Protein AF-A0A7R9Z4P5-F1 (afdb_monomer_lite)

Radius of gyration: 22.94 Å; chains: 1; bounding box: 73×48×52 Å

Foldseek 3Di:
DVVVVVVVVVVCVVVCVVVVVVCCQVPFVDKDFLVCLCVQQVLVDDPQDQDDQPDPPPPQSVLVSSLVSSVVSLCVNCVVVWDQDPPPPRDIDDQWDGDSTMIGGHPPSVVVSVVVSVVSVVVVVVVVVVVVVVVVVVVVVVVD

Sequence (144 aa):
RAMRQLSTVEQLRCAGVVAAVTISRSSFPNRLELDATLERFLCLGSGFVRSAPEDEDDIDGQQKALQADVDRLLTDVLKELEVQNEDGSGSVTKAFVCGRTRCYFRAGSLEHLEAERLRAFGRHAVVIQKFYRGYLGRSTYAAM

InterPro domains:
  IPR001609 Myosin head, motor domain-like [PS51456] (1-118)
  IPR027417 P-loop containing nucleoside triphosphate hydrolase [SSF52540] (9-143)

Organism: NCBI:txid2749911

pLDDT: mean 86.33, std 10.95, range [51.88, 98.31]

Structure (mmCIF, N/CA/C/O backbone):
data_AF-A0A7R9Z4P5-F1
#
_entry.id   AF-A0A7R9Z4P5-F1
#
loop_
_atom_site.group_PDB
_atom_site.id
_atom_site.type_symbol
_atom_site.label_atom_id
_atom_site.label_alt_id
_atom_site.label_comp_id
_atom_site.label_asym_id
_atom_site.label_entity_id
_atom_site.label_seq_id
_atom_site.pdbx_PDB_ins_code
_atom_site.Cartn_x
_atom_site.Cartn_y
_atom_site.Cartn_z
_atom_site.occupancy
_atom_site.B_iso_or_equiv
_atom_site.auth_seq_id
_atom_site.auth_comp_id
_atom_site.auth_asym_id
_atom_site.auth_atom_id
_atom_site.pdbx_PDB_model_num
ATOM 1 N N . ARG A 1 1 ? 12.306 -36.423 25.977 1.00 51.88 1 ARG A N 1
ATOM 2 C CA . ARG A 1 1 ? 11.569 -35.533 25.034 1.00 51.88 1 ARG A CA 1
ATOM 3 C C . ARG A 1 1 ? 12.486 -34.517 24.326 1.00 51.88 1 ARG A C 1
ATOM 5 O O . ARG A 1 1 ? 12.234 -34.250 23.162 1.00 51.88 1 ARG A O 1
ATOM 12 N N . ALA A 1 2 ? 13.569 -34.032 24.955 1.00 55.22 2 ALA A N 1
ATOM 13 C CA . ALA A 1 2 ? 14.539 -33.096 24.354 1.00 55.22 2 ALA A CA 1
ATOM 14 C C . ALA A 1 2 ? 15.408 -33.678 23.210 1.00 55.22 2 ALA A C 1
ATOM 16 O O . ALA A 1 2 ? 15.693 -32.983 22.243 1.00 55.22 2 ALA A O 1
ATOM 17 N N . MET A 1 3 ? 15.757 -34.970 23.262 1.00 55.06 3 MET A N 1
ATOM 18 C CA . MET A 1 3 ? 16.649 -35.617 22.279 1.00 55.06 3 MET A CA 1
ATOM 19 C C . MET A 1 3 ? 16.110 -35.611 20.830 1.00 55.06 3 MET A C 1
ATOM 21 O O . MET A 1 3 ? 16.891 -35.587 19.891 1.00 55.06 3 MET A O 1
ATOM 25 N N . ARG A 1 4 ? 14.780 -35.559 20.635 1.00 61.44 4 ARG A N 1
ATOM 26 C CA . ARG A 1 4 ? 14.162 -35.454 19.296 1.00 61.44 4 ARG A CA 1
ATOM 27 C C . ARG A 1 4 ? 14.226 -34.045 18.701 1.00 61.44 4 ARG A C 1
ATOM 29 O O . ARG A 1 4 ? 14.163 -33.904 17.490 1.00 61.44 4 ARG A O 1
ATOM 36 N N . GLN A 1 5 ? 14.322 -33.003 19.529 1.00 63.22 5 GLN A N 1
ATOM 37 C CA . GLN A 1 5 ? 14.360 -31.625 19.029 1.00 63.22 5 GLN A CA 1
ATOM 38 C C . GLN A 1 5 ? 15.743 -31.266 18.477 1.00 63.22 5 GLN A C 1
ATOM 40 O O . GLN A 1 5 ? 15.824 -30.571 17.469 1.00 63.22 5 GLN A O 1
ATOM 45 N N . LEU A 1 6 ? 16.814 -31.803 19.075 1.00 70.06 6 LEU A N 1
ATOM 46 C CA . LEU A 1 6 ? 18.182 -31.604 18.590 1.00 70.06 6 LEU A CA 1
ATOM 47 C C . LEU A 1 6 ? 18.376 -32.201 17.185 1.00 70.06 6 LEU A C 1
ATOM 49 O O . LEU A 1 6 ? 18.837 -31.500 16.287 1.00 70.06 6 LEU A O 1
ATOM 53 N N . SER A 1 7 ? 17.900 -33.435 16.963 1.00 82.06 7 SER A N 1
ATOM 54 C CA . SER A 1 7 ? 17.983 -34.094 15.652 1.00 82.06 7 SER A CA 1
ATOM 55 C C . SER A 1 7 ? 17.206 -33.350 14.564 1.00 82.06 7 SER A C 1
ATOM 57 O O . SER A 1 7 ? 17.638 -33.297 13.418 1.00 82.06 7 SER A O 1
ATOM 59 N N . THR A 1 8 ? 16.065 -32.743 14.904 1.00 83.25 8 THR A N 1
ATOM 60 C CA . THR A 1 8 ? 15.272 -31.970 13.937 1.00 83.25 8 THR A CA 1
ATOM 61 C C . THR A 1 8 ? 15.934 -30.636 13.589 1.00 83.25 8 THR A C 1
ATOM 63 O O . THR A 1 8 ? 15.889 -30.216 12.437 1.00 83.25 8 THR A O 1
ATOM 66 N N . VAL A 1 9 ? 16.594 -29.967 14.539 1.00 83.88 9 VAL A N 1
ATOM 67 C CA . VAL A 1 9 ? 17.324 -28.717 14.257 1.00 83.88 9 VAL A CA 1
ATOM 68 C C . VAL A 1 9 ? 18.534 -28.972 13.357 1.00 83.88 9 VAL A C 1
ATOM 70 O O . VAL A 1 9 ? 18.776 -28.201 12.429 1.00 83.88 9 VAL A O 1
ATOM 73 N N . GLU A 1 10 ? 19.270 -30.060 13.588 1.00 86.88 10 GLU A N 1
ATOM 74 C CA . GLU A 1 10 ? 20.378 -30.473 12.721 1.00 86.88 10 GLU A CA 1
ATOM 75 C C . GLU A 1 10 ? 19.886 -30.807 11.312 1.00 86.88 10 GLU A C 1
ATOM 77 O O . GLU A 1 10 ? 20.447 -30.304 10.342 1.00 86.88 10 GLU A O 1
ATOM 82 N N . GLN A 1 11 ? 18.771 -31.535 11.191 1.00 89.38 11 GLN A N 1
ATOM 83 C CA . GLN A 1 11 ? 18.121 -31.784 9.901 1.00 89.38 11 GLN A CA 1
ATOM 84 C C . GLN A 1 11 ? 17.764 -30.481 9.172 1.00 89.38 11 GLN A C 1
ATOM 86 O O . GLN A 1 11 ? 18.042 -30.359 7.983 1.00 89.38 11 GLN A O 1
ATOM 91 N N . LEU A 1 12 ? 17.216 -29.478 9.867 1.00 90.06 12 LEU A N 1
ATOM 92 C CA . LEU A 1 12 ? 16.890 -28.173 9.273 1.00 90.06 12 LEU A CA 1
ATOM 93 C C . LEU A 1 12 ? 18.135 -27.373 8.857 1.00 90.06 12 LEU A C 1
ATOM 95 O O . LEU A 1 12 ? 18.083 -26.626 7.878 1.00 90.06 12 LEU A O 1
ATOM 99 N N . ARG A 1 13 ? 19.259 -27.515 9.570 1.00 87.81 13 ARG A N 1
ATOM 100 C CA . ARG A 1 13 ? 20.540 -26.914 9.166 1.00 87.81 13 ARG A CA 1
ATOM 101 C C . ARG A 1 13 ? 21.120 -27.616 7.942 1.00 87.81 13 ARG A C 1
ATOM 103 O O . ARG A 1 13 ? 21.453 -26.938 6.976 1.00 87.81 13 ARG A O 1
ATOM 110 N N . CYS A 1 14 ? 21.194 -2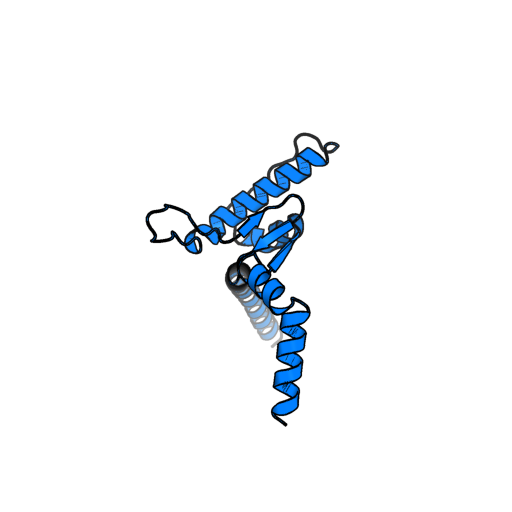8.946 7.961 1.00 90.31 14 CYS A N 1
ATOM 111 C CA . CYS A 1 14 ? 21.722 -29.753 6.859 1.00 90.31 14 CYS A CA 1
ATOM 112 C C . CYS A 1 14 ? 20.875 -29.625 5.585 1.00 90.31 14 CYS A C 1
ATOM 114 O O . CYS A 1 14 ? 21.425 -29.583 4.492 1.00 90.31 14 CYS A O 1
ATOM 116 N N . ALA A 1 15 ? 19.554 -29.492 5.718 1.00 89.81 15 ALA A N 1
ATOM 117 C CA . ALA A 1 15 ? 18.647 -29.224 4.603 1.00 89.81 15 ALA A CA 1
ATOM 118 C C . ALA A 1 15 ? 18.691 -27.762 4.109 1.00 89.81 15 ALA A C 1
ATOM 120 O O . ALA A 1 15 ? 17.927 -27.390 3.223 1.00 89.81 15 ALA A O 1
ATOM 121 N N . GLY A 1 16 ? 19.534 -26.904 4.698 1.00 90.00 16 GLY A N 1
ATOM 122 C CA . GLY A 1 16 ? 19.688 -25.504 4.297 1.00 90.00 16 GLY A CA 1
ATOM 123 C C . GLY A 1 16 ? 18.527 -24.587 4.695 1.00 90.00 16 GLY A C 1
ATOM 124 O O . GLY A 1 16 ? 18.555 -23.401 4.373 1.00 90.00 16 GLY A O 1
ATOM 125 N N . VAL A 1 17 ? 17.530 -25.082 5.436 1.00 91.62 17 VAL A N 1
ATOM 126 C CA . VAL A 1 17 ? 16.332 -24.313 5.819 1.00 91.62 17 VAL A CA 1
ATOM 127 C C . VAL A 1 17 ? 16.705 -23.106 6.674 1.00 91.62 17 VAL A C 1
ATOM 129 O O . VAL A 1 17 ? 16.175 -22.021 6.467 1.00 91.62 17 VAL A O 1
ATOM 132 N N . VAL A 1 18 ? 17.660 -23.247 7.598 1.00 84.75 18 VAL A N 1
ATOM 133 C CA . VAL A 1 18 ? 18.105 -22.125 8.446 1.00 84.75 18 VAL A CA 1
ATOM 134 C C . VAL A 1 18 ? 18.754 -21.013 7.613 1.00 84.75 18 VAL A C 1
ATOM 136 O O . VAL A 1 18 ? 18.470 -19.836 7.837 1.00 84.75 18 VAL A O 1
ATOM 139 N N . ALA A 1 19 ? 19.567 -21.369 6.614 1.00 82.81 19 ALA A N 1
ATOM 140 C CA . ALA A 1 19 ? 20.177 -20.404 5.699 1.00 82.81 19 ALA A CA 1
ATOM 141 C C . ALA A 1 19 ? 19.118 -19.740 4.802 1.00 82.81 19 ALA A C 1
ATOM 143 O O . ALA A 1 19 ? 19.092 -18.517 4.686 1.00 82.81 19 ALA A O 1
ATOM 144 N N . ALA A 1 20 ? 18.182 -20.524 4.257 1.00 80.62 20 ALA A N 1
ATOM 145 C CA . ALA A 1 20 ? 17.075 -20.024 3.444 1.00 80.62 20 ALA A CA 1
ATOM 146 C C . ALA A 1 20 ? 16.149 -19.074 4.224 1.00 80.62 20 ALA A C 1
ATOM 148 O O . ALA A 1 20 ? 15.755 -18.031 3.704 1.00 80.62 20 ALA A O 1
ATOM 149 N N . VAL A 1 21 ? 15.839 -19.385 5.488 1.00 75.88 21 VAL A N 1
ATOM 150 C CA . VAL A 1 21 ? 15.059 -18.511 6.380 1.00 75.88 21 VAL A CA 1
ATOM 151 C C . VAL A 1 21 ? 15.833 -17.237 6.706 1.00 75.88 21 VAL A C 1
ATOM 153 O O . VAL A 1 21 ? 15.245 -16.160 6.716 1.00 75.88 21 VAL A O 1
ATOM 156 N N . THR A 1 22 ? 17.143 -17.336 6.941 1.00 76.62 22 THR A N 1
ATOM 157 C CA . THR A 1 22 ? 17.995 -16.169 7.216 1.00 76.62 22 THR A CA 1
ATOM 158 C C . THR A 1 22 ? 17.997 -15.209 6.030 1.00 76.62 22 THR A C 1
ATOM 160 O O . THR A 1 22 ? 17.693 -14.033 6.215 1.00 76.62 22 THR A O 1
ATOM 163 N N . ILE A 1 23 ? 18.213 -15.725 4.815 1.00 73.75 23 ILE A N 1
ATOM 164 C CA . ILE A 1 23 ? 18.160 -14.938 3.576 1.00 73.75 23 ILE A CA 1
ATOM 165 C C . ILE A 1 23 ? 16.760 -14.349 3.383 1.00 73.75 23 ILE A C 1
ATOM 167 O O . ILE A 1 23 ? 16.620 -13.150 3.187 1.00 73.75 23 ILE A O 1
ATOM 171 N N . SER A 1 24 ? 15.702 -15.151 3.529 1.00 69.00 24 SER A N 1
ATOM 172 C CA . SER A 1 24 ? 14.320 -14.672 3.356 1.00 69.00 24 SER A CA 1
ATOM 173 C C . SER A 1 24 ? 13.958 -13.552 4.340 1.00 69.00 24 SER A C 1
ATOM 175 O O . SER A 1 24 ? 13.253 -12.615 3.975 1.00 69.00 24 SER A O 1
ATOM 177 N N . ARG A 1 25 ? 14.469 -13.609 5.580 1.00 62.69 25 ARG A N 1
ATOM 178 C CA . ARG A 1 25 ? 14.279 -12.556 6.591 1.00 62.69 25 ARG A CA 1
ATOM 179 C C . ARG A 1 25 ? 15.065 -11.282 6.279 1.00 62.69 25 ARG A C 1
ATOM 181 O O . ARG A 1 25 ? 14.575 -10.202 6.596 1.00 62.69 25 ARG A O 1
ATOM 188 N N . SER A 1 26 ? 16.245 -11.388 5.668 1.00 64.12 26 SER A N 1
ATOM 189 C CA . SER A 1 26 ? 17.020 -10.233 5.189 1.00 64.12 26 SER A CA 1
ATOM 190 C C . SER A 1 26 ? 16.562 -9.704 3.822 1.00 64.12 26 SER A C 1
ATOM 192 O O . SER A 1 26 ? 16.957 -8.605 3.447 1.00 64.12 26 SER A O 1
ATOM 194 N N . SER A 1 27 ? 15.735 -10.453 3.081 1.00 65.44 27 SER A N 1
ATOM 195 C CA . SER A 1 27 ? 15.490 -10.237 1.645 1.00 65.44 27 SER A CA 1
ATOM 196 C C . SER A 1 27 ? 14.012 -10.145 1.256 1.00 65.44 27 SER A C 1
ATOM 198 O O . SER A 1 27 ? 13.635 -10.640 0.202 1.00 65.44 27 SER A O 1
ATOM 200 N N . PHE A 1 28 ? 13.196 -9.439 2.040 1.00 77.69 28 PHE A N 1
ATOM 201 C CA . PHE A 1 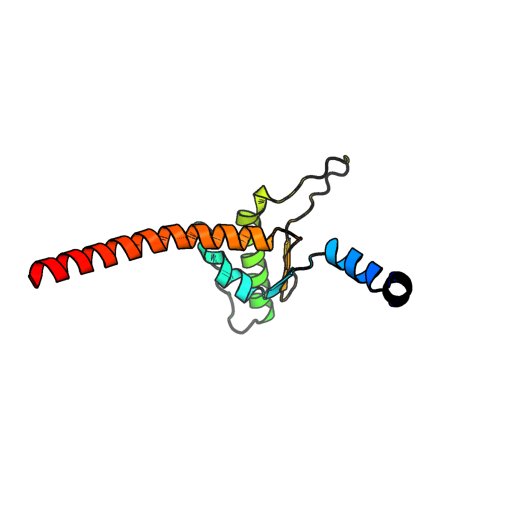28 ? 11.802 -9.118 1.689 1.00 77.69 28 PHE A CA 1
ATOM 202 C C . PHE A 1 28 ? 10.859 -10.348 1.677 1.00 77.69 28 PHE A C 1
ATOM 204 O O . PHE A 1 28 ? 10.492 -10.857 0.616 1.00 77.69 28 PHE A O 1
ATOM 211 N N . PRO A 1 29 ? 10.440 -10.853 2.856 1.00 81.44 29 PRO A N 1
ATOM 212 C CA . PRO A 1 29 ? 9.680 -12.105 2.969 1.00 81.44 29 PRO A CA 1
ATOM 213 C C . PRO A 1 29 ? 8.256 -12.028 2.393 1.00 81.44 29 PRO A C 1
ATOM 215 O O . PRO A 1 29 ? 7.698 -13.052 1.998 1.00 81.44 29 PRO A O 1
ATOM 218 N N . ASN A 1 30 ? 7.670 -10.829 2.340 1.00 87.94 30 ASN A N 1
ATOM 219 C CA . ASN A 1 30 ? 6.313 -10.594 1.854 1.00 87.94 30 ASN A CA 1
ATOM 220 C C . ASN A 1 30 ? 6.352 -10.077 0.410 1.00 87.94 30 ASN A C 1
ATOM 222 O O . ASN A 1 30 ? 7.154 -9.202 0.089 1.00 8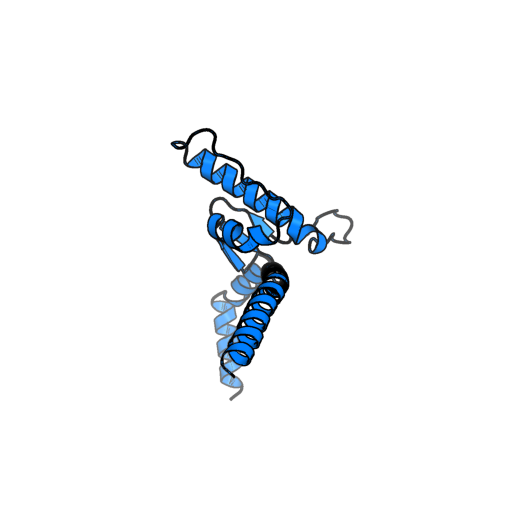7.94 30 ASN A O 1
ATOM 226 N N . ARG A 1 31 ? 5.465 -10.575 -0.461 1.00 91.06 31 ARG A N 1
ATOM 227 C CA . ARG A 1 31 ? 5.367 -10.136 -1.863 1.00 91.06 31 ARG A CA 1
ATOM 228 C C . ARG A 1 31 ? 3.923 -10.067 -2.347 1.00 91.06 31 ARG A C 1
ATOM 230 O O . ARG A 1 31 ? 3.122 -10.926 -1.984 1.00 91.06 31 ARG A O 1
ATOM 237 N N . LEU A 1 32 ? 3.620 -9.088 -3.194 1.00 94.12 32 LEU A N 1
ATOM 238 C CA . LEU A 1 32 ? 2.316 -8.896 -3.836 1.00 94.12 32 LEU A CA 1
ATOM 239 C C . LEU A 1 32 ? 2.503 -8.584 -5.325 1.00 94.12 32 LEU A C 1
ATOM 241 O O . LEU A 1 32 ? 3.537 -8.049 -5.717 1.00 94.12 32 LEU A O 1
ATOM 245 N N . GLU A 1 33 ? 1.517 -8.917 -6.158 1.00 96.38 33 GLU A N 1
ATOM 246 C CA . GLU A 1 33 ? 1.488 -8.464 -7.558 1.00 96.38 33 GLU A CA 1
ATOM 247 C C . GLU A 1 33 ? 1.357 -6.933 -7.608 1.00 96.38 33 GLU A C 1
ATOM 249 O O . GLU A 1 33 ? 0.749 -6.332 -6.716 1.00 96.38 33 GLU A O 1
ATOM 254 N N . LEU A 1 34 ? 1.931 -6.290 -8.628 1.00 95.06 34 LEU A N 1
ATOM 255 C CA . LEU A 1 34 ? 1.929 -4.825 -8.737 1.00 95.06 34 LEU A CA 1
ATOM 256 C C . LEU A 1 34 ? 0.508 -4.251 -8.795 1.00 95.06 34 LEU A C 1
ATOM 258 O O . LEU A 1 34 ? 0.200 -3.321 -8.056 1.00 95.06 34 LEU A O 1
ATOM 262 N N . ASP A 1 35 ? -0.371 -4.846 -9.599 1.00 93.81 35 ASP A N 1
ATOM 263 C CA . ASP A 1 35 ? -1.750 -4.369 -9.757 1.00 93.81 35 ASP A CA 1
ATOM 264 C C . ASP A 1 35 ? -2.537 -4.492 -8.444 1.00 93.81 35 ASP A C 1
ATOM 266 O O . ASP A 1 35 ? -3.089 -3.514 -7.944 1.00 93.81 35 ASP A O 1
ATOM 270 N N . ALA A 1 36 ? -2.433 -5.649 -7.781 1.00 95.50 36 ALA A N 1
ATOM 271 C CA . ALA A 1 36 ? -3.024 -5.864 -6.462 1.00 95.50 36 ALA A CA 1
ATOM 272 C C . ALA A 1 36 ? -2.461 -4.908 -5.396 1.00 95.50 36 ALA A C 1
ATOM 274 O O . ALA A 1 36 ? -3.175 -4.511 -4.478 1.00 95.50 36 ALA A O 1
ATOM 275 N N . THR A 1 37 ? -1.179 -4.546 -5.488 1.00 95.44 37 THR A N 1
ATOM 276 C CA . THR A 1 37 ? -0.550 -3.581 -4.575 1.00 95.44 37 THR A CA 1
ATOM 277 C C . THR A 1 37 ? -1.134 -2.191 -4.784 1.00 95.44 37 THR A C 1
ATOM 279 O O . THR A 1 37 ? -1.501 -1.528 -3.813 1.00 95.44 37 THR A O 1
ATOM 282 N N . LEU A 1 38 ? -1.258 -1.773 -6.045 1.00 93.81 38 LEU A N 1
ATOM 283 C CA . LEU A 1 38 ? -1.826 -0.485 -6.403 1.00 93.81 38 LEU A CA 1
ATOM 284 C C . LEU A 1 38 ? -3.276 -0.394 -5.916 1.00 93.81 38 LEU A C 1
ATOM 286 O O . LEU A 1 38 ? -3.580 0.433 -5.062 1.00 93.81 38 LEU A O 1
ATOM 290 N N . GLU A 1 39 ? -4.148 -1.301 -6.360 1.00 93.00 39 GLU A N 1
ATOM 291 C CA . GLU A 1 39 ? -5.567 -1.329 -5.978 1.00 93.00 39 GLU A CA 1
ATOM 292 C C . GLU A 1 39 ? -5.781 -1.294 -4.465 1.00 93.00 39 GLU A C 1
ATOM 294 O O . GLU A 1 39 ? -6.652 -0.588 -3.948 1.00 93.00 39 GLU A O 1
ATOM 299 N N . ARG A 1 40 ? -4.959 -2.044 -3.731 1.00 94.38 40 ARG A N 1
ATOM 300 C CA . ARG A 1 40 ? -5.110 -2.202 -2.289 1.00 94.38 40 ARG A CA 1
ATOM 301 C C . ARG A 1 40 ? -4.723 -0.953 -1.507 1.00 94.38 40 ARG A C 1
ATOM 303 O O . ARG A 1 40 ? -5.390 -0.658 -0.513 1.00 94.38 40 ARG A O 1
ATOM 310 N N . PHE A 1 41 ? -3.679 -0.241 -1.931 1.00 94.94 41 PHE A N 1
ATOM 311 C CA . PHE A 1 41 ? -3.101 0.882 -1.183 1.00 94.94 41 PHE A CA 1
ATOM 312 C C . PHE A 1 41 ? -3.344 2.256 -1.817 1.00 94.94 41 PHE A C 1
ATOM 314 O O . PHE A 1 41 ? -2.975 3.262 -1.218 1.00 94.94 41 PHE A O 1
ATOM 321 N N . LEU A 1 42 ? -4.042 2.335 -2.954 1.00 92.19 42 LEU A N 1
ATOM 322 C CA . LEU A 1 42 ? -4.464 3.595 -3.584 1.00 92.19 42 LEU A CA 1
ATOM 323 C C . LEU A 1 42 ? -5.180 4.544 -2.613 1.00 92.19 42 LEU A C 1
ATOM 325 O O . LEU A 1 42 ? -4.983 5.751 -2.677 1.00 92.19 42 LEU A O 1
ATOM 329 N N . CYS A 1 43 ? -5.965 4.012 -1.670 1.00 91.19 43 CYS A N 1
ATOM 330 C CA . CYS A 1 43 ? -6.670 4.818 -0.668 1.00 91.19 43 CYS A CA 1
ATOM 331 C C . CYS A 1 43 ? -5.746 5.563 0.313 1.00 91.19 43 CYS A C 1
ATOM 333 O O . CYS A 1 43 ? -6.225 6.409 1.067 1.00 91.19 43 CYS A O 1
ATOM 335 N N . LEU A 1 44 ? -4.458 5.212 0.352 1.00 92.19 44 LEU A N 1
ATOM 336 C CA . LEU A 1 44 ? -3.437 5.884 1.156 1.00 92.19 44 LEU A CA 1
ATOM 337 C C . LEU A 1 44 ? -2.740 7.009 0.384 1.00 92.19 44 LEU A C 1
ATOM 339 O O . LEU A 1 44 ? -2.239 7.941 1.005 1.00 92.19 44 LEU A O 1
ATOM 343 N N . GLY A 1 45 ? -2.734 6.947 -0.951 1.00 86.50 45 GLY A N 1
ATOM 344 C CA . GLY A 1 45 ? -2.127 7.965 -1.800 1.00 86.50 45 GLY A CA 1
ATOM 345 C C . GLY A 1 45 ? -2.990 9.223 -1.856 1.00 86.50 45 GLY A C 1
ATOM 346 O O . GLY A 1 45 ? -4.071 9.224 -2.448 1.00 86.50 45 GLY A O 1
ATOM 347 N N . SER A 1 46 ? -2.517 10.318 -1.263 1.00 79.81 46 SER A N 1
ATOM 348 C CA . SER A 1 46 ? -3.218 11.603 -1.329 1.00 79.81 46 SER A CA 1
ATOM 349 C C . SER A 1 46 ? -3.172 12.163 -2.751 1.00 79.81 46 SER A C 1
ATOM 351 O O . SER A 1 46 ? -2.136 12.648 -3.196 1.00 79.81 46 SER A O 1
ATOM 353 N N . GLY A 1 47 ? -4.301 12.128 -3.464 1.00 79.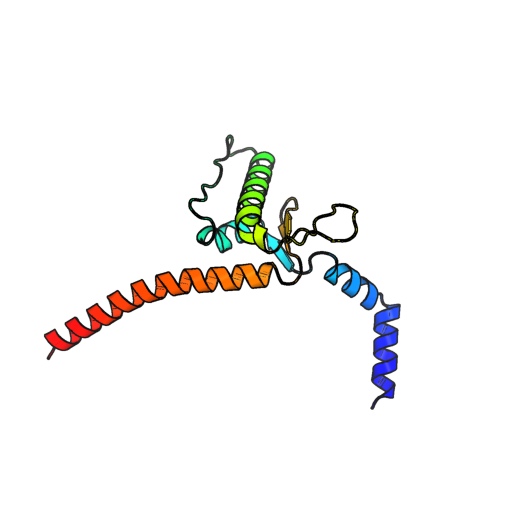44 47 GLY A N 1
ATOM 354 C CA . GLY A 1 47 ? -4.389 12.669 -4.825 1.00 79.44 47 GLY A CA 1
ATOM 355 C C . GLY A 1 47 ? -3.577 11.875 -5.851 1.00 79.44 47 GLY A C 1
ATOM 356 O O . GLY A 1 47 ? -3.141 12.436 -6.854 1.00 79.44 47 GLY A O 1
ATOM 357 N N . PHE A 1 48 ? -3.351 10.583 -5.600 1.00 84.06 48 PHE A N 1
ATOM 358 C CA . PHE A 1 48 ? -2.632 9.730 -6.536 1.00 84.06 48 PHE A CA 1
ATOM 359 C C . PHE A 1 48 ? -3.431 9.559 -7.836 1.00 84.06 48 PHE A C 1
ATOM 361 O O . PHE A 1 48 ? -4.573 9.100 -7.822 1.00 84.06 48 PHE A O 1
ATOM 368 N N . VAL A 1 49 ? -2.808 9.900 -8.965 1.00 83.50 49 VAL A N 1
ATOM 369 C CA . VAL A 1 49 ? -3.370 9.718 -10.309 1.00 83.50 49 VAL A CA 1
ATOM 370 C C . VAL A 1 49 ? -2.523 8.695 -11.045 1.00 83.50 49 VAL A C 1
ATOM 372 O O . VAL A 1 49 ? -1.331 8.926 -11.249 1.00 83.50 49 VAL A O 1
ATOM 375 N N . ARG A 1 50 ? -3.140 7.573 -11.425 1.00 83.94 50 ARG A N 1
ATOM 376 C CA . ARG A 1 50 ? -2.512 6.502 -12.208 1.00 83.94 50 ARG A CA 1
ATOM 377 C C . ARG A 1 50 ? -2.117 7.045 -13.585 1.00 83.94 50 ARG A C 1
ATOM 379 O O . ARG A 1 50 ? -2.887 7.788 -14.194 1.00 83.94 50 ARG A O 1
ATOM 386 N N . SER A 1 51 ? -0.920 6.708 -14.043 1.00 82.06 51 SER A N 1
ATOM 387 C CA . SER A 1 51 ? -0.442 7.110 -15.363 1.00 82.06 51 SER A CA 1
ATOM 388 C C . SER A 1 51 ? -1.251 6.369 -16.430 1.00 82.06 51 SER A C 1
ATOM 390 O O . SER A 1 51 ? -1.460 5.160 -16.318 1.00 82.06 51 SER A O 1
ATOM 392 N N . ALA A 1 52 ? -1.749 7.086 -17.439 1.00 76.50 52 ALA A N 1
ATOM 393 C CA . ALA A 1 52 ? -2.439 6.459 -18.562 1.00 76.50 52 ALA A CA 1
ATOM 394 C C . ALA A 1 52 ? -1.403 5.839 -19.517 1.00 76.50 52 ALA A C 1
ATOM 396 O O . ALA A 1 52 ? -0.400 6.499 -19.800 1.00 76.50 52 ALA A O 1
ATOM 397 N N . PRO A 1 53 ? -1.605 4.600 -19.998 1.00 73.31 53 PRO A N 1
ATOM 398 C CA . PRO A 1 53 ? -0.745 4.036 -21.028 1.00 73.31 53 PRO A CA 1
ATOM 399 C C . PRO A 1 53 ? -0.905 4.826 -22.333 1.00 73.31 53 PRO A C 1
ATOM 401 O O . PRO A 1 53 ? -2.018 5.203 -22.696 1.00 73.31 53 PRO A O 1
ATOM 404 N N . GLU A 1 54 ? 0.213 5.092 -23.010 1.00 74.12 54 GLU A N 1
ATOM 405 C CA . GLU A 1 54 ? 0.225 5.790 -24.303 1.00 74.12 54 GLU A CA 1
ATOM 406 C C . GLU A 1 54 ? -0.328 4.888 -25.420 1.00 74.12 54 GLU A C 1
ATOM 408 O O . GLU A 1 54 ? -1.122 5.354 -26.231 1.00 74.12 54 GLU A O 1
ATOM 413 N N . ASP A 1 55 ? 0.001 3.590 -25.380 1.00 80.62 55 ASP A N 1
ATOM 414 C CA . ASP A 1 55 ? -0.444 2.573 -26.337 1.00 80.62 55 ASP A CA 1
ATOM 415 C C . ASP A 1 55 ? -1.034 1.348 -25.606 1.00 80.62 55 ASP A C 1
ATOM 417 O O . ASP A 1 55 ? -0.383 0.722 -24.763 1.00 80.62 55 ASP A O 1
ATOM 421 N N . GLU A 1 56 ? -2.279 0.973 -25.924 1.00 75.69 56 GLU A N 1
ATOM 422 C CA . GLU A 1 56 ? -2.960 -0.176 -25.293 1.00 75.69 56 GLU A CA 1
ATOM 423 C C . GLU A 1 56 ? -2.410 -1.542 -25.748 1.00 75.69 56 GLU A C 1
ATOM 425 O O . GLU A 1 56 ? -2.534 -2.529 -25.022 1.00 75.69 56 GLU A O 1
ATOM 430 N N . ASP A 1 57 ? -1.753 -1.595 -26.907 1.00 83.62 57 ASP A N 1
ATOM 431 C CA . ASP A 1 57 ? -1.161 -2.823 -27.449 1.00 83.62 57 ASP A CA 1
ATOM 432 C C . ASP A 1 57 ? 0.267 -3.092 -26.918 1.00 83.62 57 ASP A C 1
ATOM 434 O O . ASP A 1 57 ? 0.785 -4.204 -27.071 1.00 83.62 57 ASP A O 1
ATOM 438 N N . ASP A 1 58 ? 0.912 -2.115 -26.259 1.00 87.94 58 ASP A N 1
ATOM 439 C CA . ASP A 1 58 ? 2.254 -2.276 -25.679 1.00 87.94 58 ASP A CA 1
ATOM 440 C C . ASP A 1 58 ? 2.211 -2.827 -24.245 1.00 87.94 58 ASP A C 1
ATOM 442 O O . ASP A 1 58 ? 2.172 -2.109 -23.240 1.00 87.94 58 ASP A O 1
ATOM 446 N N . ILE A 1 59 ? 2.274 -4.154 -24.152 1.00 84.75 59 ILE A N 1
ATOM 447 C CA . ILE A 1 59 ? 2.267 -4.892 -22.883 1.00 84.75 59 ILE A CA 1
ATOM 448 C C . ILE A 1 59 ? 3.491 -4.545 -22.008 1.00 84.75 59 ILE A C 1
ATOM 450 O O . ILE A 1 59 ? 3.373 -4.493 -20.779 1.00 84.75 59 ILE A O 1
ATOM 454 N N . ASP A 1 60 ? 4.672 -4.312 -22.598 1.00 87.19 60 ASP A N 1
ATOM 455 C CA . ASP A 1 60 ? 5.888 -3.998 -21.828 1.00 87.19 60 ASP A CA 1
ATOM 456 C C . ASP A 1 60 ? 5.815 -2.582 -21.246 1.00 87.19 60 ASP A C 1
ATOM 458 O O . ASP A 1 60 ? 6.084 -2.386 -20.053 1.00 87.19 60 ASP A O 1
ATOM 462 N N . GLY A 1 61 ? 5.361 -1.621 -22.054 1.00 87.19 61 GLY A N 1
ATOM 463 C CA . GLY A 1 61 ? 5.100 -0.248 -21.632 1.00 87.19 61 GLY A CA 1
ATOM 464 C C . GLY A 1 61 ? 4.090 -0.169 -20.490 1.00 87.19 61 GLY A C 1
ATOM 465 O O . GLY A 1 61 ? 4.360 0.478 -19.474 1.00 87.19 61 GLY A O 1
ATOM 466 N N . GLN A 1 62 ? 2.978 -0.904 -20.583 1.00 86.56 62 GLN A N 1
ATOM 467 C CA . GLN A 1 62 ? 1.975 -0.982 -19.513 1.00 86.56 62 GLN A CA 1
ATOM 468 C C . GLN A 1 62 ? 2.552 -1.522 -18.207 1.00 86.56 62 GLN A C 1
ATOM 470 O O . GLN A 1 62 ? 2.317 -0.965 -17.131 1.00 86.56 62 GLN A O 1
ATOM 475 N N . GLN A 1 63 ? 3.333 -2.599 -18.290 1.00 88.81 63 GLN A N 1
ATOM 476 C CA . GLN A 1 63 ? 3.943 -3.208 -17.117 1.00 88.81 63 GLN A CA 1
ATOM 477 C C . GLN A 1 63 ? 4.935 -2.255 -16.437 1.00 88.81 63 GLN A C 1
ATOM 479 O O . GLN A 1 63 ? 4.972 -2.162 -15.207 1.00 88.81 63 GLN A O 1
ATOM 484 N N . LYS A 1 64 ? 5.705 -1.506 -17.230 1.00 90.62 64 LYS A N 1
ATOM 485 C CA . LYS A 1 64 ? 6.652 -0.503 -16.738 1.00 90.62 64 LYS A CA 1
ATOM 486 C C . LYS A 1 64 ? 5.950 0.712 -16.126 1.00 90.62 64 LYS A C 1
ATOM 488 O O . LYS A 1 64 ? 6.381 1.186 -15.076 1.00 90.62 64 LYS A O 1
ATOM 493 N N . ALA A 1 65 ? 4.860 1.183 -16.734 1.00 91.38 65 ALA A N 1
ATOM 494 C CA . ALA A 1 65 ? 4.037 2.264 -16.193 1.00 91.38 65 ALA A CA 1
ATOM 495 C C . ALA A 1 65 ? 3.418 1.869 -14.844 1.00 91.38 65 ALA A C 1
ATOM 497 O O . ALA A 1 65 ? 3.520 2.613 -13.870 1.00 91.38 65 ALA A O 1
ATOM 498 N N . LEU A 1 66 ? 2.873 0.652 -14.752 1.00 92.19 66 LEU A N 1
ATOM 499 C CA . LEU A 1 66 ? 2.342 0.106 -13.506 1.00 92.19 66 LEU A CA 1
ATOM 500 C C . LEU A 1 66 ? 3.424 -0.007 -12.424 1.00 92.19 66 LEU A C 1
ATOM 502 O O . LEU A 1 66 ? 3.184 0.344 -11.269 1.00 92.19 66 LEU A O 1
ATOM 506 N N . GLN A 1 67 ? 4.619 -0.478 -12.788 1.00 93.75 67 GLN A N 1
ATOM 507 C CA . GLN A 1 67 ? 5.749 -0.548 -11.865 1.00 93.75 67 GLN A CA 1
ATOM 508 C C . GLN A 1 67 ? 6.117 0.842 -11.329 1.00 93.75 67 GLN A C 1
ATOM 510 O O . GLN A 1 67 ? 6.283 0.991 -10.121 1.00 93.75 67 GLN A O 1
ATOM 515 N N . ALA A 1 68 ? 6.202 1.851 -12.200 1.00 92.69 68 ALA A N 1
ATOM 516 C CA . ALA A 1 68 ? 6.508 3.227 -11.814 1.00 92.69 68 ALA A CA 1
ATOM 517 C C . ALA A 1 68 ? 5.421 3.842 -10.916 1.00 92.69 68 ALA A C 1
ATOM 519 O O . ALA A 1 68 ? 5.726 4.546 -9.954 1.00 92.69 68 ALA A O 1
ATOM 520 N N . ASP A 1 69 ? 4.151 3.545 -11.192 1.00 93.62 69 ASP A N 1
ATOM 521 C CA . ASP A 1 69 ? 3.026 4.003 -10.382 1.00 93.62 69 ASP A CA 1
ATOM 522 C C . ASP A 1 69 ? 3.044 3.399 -8.974 1.00 93.62 69 ASP A C 1
ATOM 524 O O . ASP A 1 69 ? 2.883 4.128 -7.992 1.00 93.62 69 ASP A O 1
ATOM 528 N N . VAL A 1 70 ? 3.284 2.089 -8.861 1.00 94.75 70 VAL A N 1
ATOM 529 C CA . VAL A 1 70 ? 3.429 1.418 -7.561 1.00 94.75 70 VAL A CA 1
ATOM 530 C C . VAL A 1 70 ? 4.644 1.951 -6.808 1.00 94.75 70 VAL A C 1
ATOM 532 O O . VAL A 1 70 ? 4.532 2.236 -5.618 1.00 94.75 70 VAL A O 1
ATOM 535 N N . ASP A 1 71 ? 5.780 2.128 -7.485 1.00 93.75 71 ASP A N 1
ATOM 536 C CA . ASP A 1 71 ? 7.002 2.659 -6.877 1.00 93.75 71 ASP A CA 1
ATOM 537 C C . ASP A 1 71 ? 6.780 4.076 -6.325 1.00 93.75 71 ASP A C 1
ATOM 539 O O . ASP A 1 71 ? 7.103 4.348 -5.170 1.00 93.75 71 ASP A O 1
ATOM 543 N N . ARG A 1 72 ? 6.114 4.953 -7.088 1.00 93.12 72 ARG A N 1
ATOM 544 C CA . ARG A 1 72 ? 5.742 6.305 -6.644 1.00 93.12 72 ARG A CA 1
ATOM 545 C C . ARG A 1 72 ? 4.784 6.284 -5.452 1.00 93.12 72 ARG A C 1
ATOM 547 O O . ARG A 1 72 ? 5.006 7.022 -4.494 1.00 93.12 72 ARG A O 1
ATOM 554 N N . LEU A 1 73 ? 3.733 5.460 -5.503 1.00 94.12 73 LEU A N 1
ATOM 555 C CA . LEU A 1 73 ? 2.761 5.336 -4.411 1.00 94.12 73 LEU A CA 1
ATOM 556 C C . LEU A 1 73 ? 3.449 4.877 -3.123 1.00 94.12 73 LEU A C 1
ATOM 558 O O . LEU A 1 73 ? 3.284 5.489 -2.071 1.00 94.12 73 LEU A O 1
ATOM 562 N N . LEU A 1 74 ? 4.221 3.794 -3.205 1.00 93.44 74 LEU A N 1
ATOM 563 C CA . LEU A 1 74 ? 4.873 3.209 -2.042 1.00 93.44 74 LEU A CA 1
ATOM 564 C C . LEU A 1 74 ? 5.984 4.101 -1.498 1.00 93.44 74 LEU A C 1
ATOM 566 O O . LEU A 1 74 ? 6.126 4.177 -0.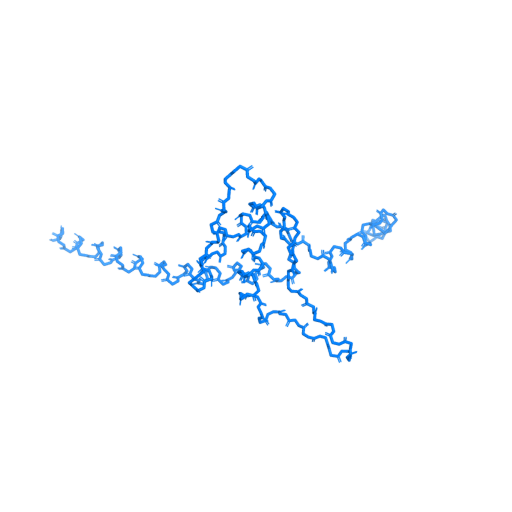284 1.00 93.44 74 LEU A O 1
ATOM 570 N N . THR A 1 75 ? 6.718 4.813 -2.354 1.00 92.25 75 THR A N 1
ATOM 571 C CA . THR A 1 75 ? 7.732 5.779 -1.907 1.00 92.25 75 THR A CA 1
ATOM 572 C C . THR A 1 75 ? 7.105 6.890 -1.068 1.00 92.25 75 THR A C 1
ATOM 574 O O . THR A 1 75 ? 7.639 7.228 -0.016 1.00 92.25 75 THR A O 1
ATOM 577 N N . ASP A 1 76 ? 5.951 7.433 -1.470 1.00 90.50 76 ASP A N 1
ATOM 578 C CA . ASP A 1 76 ? 5.290 8.481 -0.682 1.00 90.50 76 ASP A CA 1
ATOM 579 C C . ASP A 1 76 ? 4.733 7.952 0.649 1.00 90.50 76 ASP A C 1
ATOM 581 O O . ASP A 1 76 ? 4.907 8.590 1.691 1.00 90.50 76 ASP A O 1
ATOM 585 N N . VAL A 1 77 ? 4.111 6.767 0.634 1.00 91.00 77 VAL A N 1
ATOM 586 C CA . VAL A 1 77 ? 3.471 6.180 1.824 1.00 91.00 77 VAL A CA 1
ATOM 587 C C . VAL A 1 77 ? 4.493 5.601 2.813 1.00 91.00 77 VAL A C 1
ATOM 589 O O . VAL A 1 77 ? 4.261 5.636 4.018 1.00 91.00 77 VAL A O 1
ATOM 592 N N . LEU A 1 78 ? 5.625 5.067 2.342 1.00 91.00 78 LEU A N 1
ATOM 593 C CA . LEU A 1 78 ? 6.621 4.377 3.175 1.00 91.00 78 LEU A CA 1
ATOM 594 C C . LEU A 1 78 ? 7.868 5.206 3.498 1.00 91.00 78 LEU A C 1
ATOM 596 O O . LEU A 1 78 ? 8.756 4.681 4.171 1.00 91.00 78 LEU A O 1
ATOM 600 N N . LYS A 1 79 ? 7.949 6.477 3.085 1.00 84.94 79 LYS A N 1
ATOM 601 C CA . LYS A 1 79 ? 9.118 7.345 3.343 1.00 84.94 79 L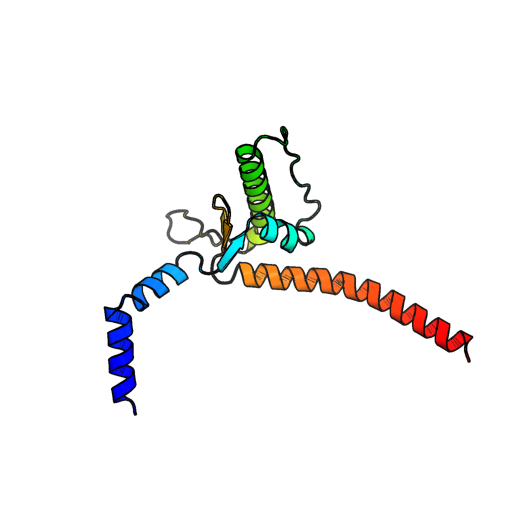YS A CA 1
ATOM 602 C C . LYS A 1 79 ? 9.556 7.383 4.809 1.00 84.94 79 LYS A C 1
ATOM 604 O O . LYS A 1 79 ? 10.743 7.448 5.097 1.00 84.94 79 LYS A O 1
ATOM 609 N N . GLU A 1 80 ? 8.607 7.304 5.741 1.00 82.38 80 GLU A N 1
ATOM 610 C CA . GLU A 1 80 ? 8.876 7.352 7.186 1.00 82.38 80 GLU A CA 1
ATOM 611 C C . GLU A 1 80 ? 9.474 6.047 7.737 1.00 82.38 80 GLU A C 1
ATOM 613 O O . GLU A 1 80 ? 10.034 6.033 8.831 1.00 82.38 80 GLU A O 1
ATOM 618 N N . LEU A 1 81 ? 9.363 4.944 6.992 1.00 82.38 81 LEU A N 1
ATOM 619 C CA . LEU A 1 81 ? 9.889 3.633 7.374 1.00 82.38 81 LEU A CA 1
ATOM 620 C C . LEU A 1 81 ? 11.259 3.327 6.762 1.00 82.38 81 LEU A C 1
ATOM 622 O O . LEU A 1 81 ? 11.855 2.291 7.080 1.00 82.38 81 LEU A O 1
ATOM 626 N N . GLU A 1 82 ? 11.765 4.189 5.882 1.00 82.25 82 GLU A N 1
ATOM 627 C CA . GLU A 1 82 ? 13.105 4.042 5.330 1.00 82.25 82 GLU A CA 1
ATOM 628 C C . GLU A 1 82 ? 14.144 4.451 6.377 1.00 82.25 82 GLU A C 1
ATOM 630 O O . GLU A 1 82 ? 14.182 5.583 6.852 1.00 82.25 82 GLU A O 1
ATOM 635 N N . VAL A 1 83 ? 14.998 3.499 6.760 1.00 76.12 83 VAL A N 1
ATOM 636 C CA . VAL A 1 83 ? 16.012 3.716 7.797 1.00 76.12 83 VAL A CA 1
ATOM 637 C C . VAL A 1 83 ? 17.337 4.054 7.128 1.00 76.12 83 VAL A C 1
ATOM 639 O O . VAL A 1 83 ? 17.865 3.256 6.345 1.00 76.12 83 VAL A O 1
ATOM 642 N N . GLN A 1 84 ? 17.890 5.220 7.454 1.00 70.94 84 GLN A N 1
ATOM 643 C CA . GLN A 1 84 ? 19.272 5.558 7.125 1.00 70.94 84 GLN A CA 1
ATOM 644 C C . GLN A 1 84 ? 20.196 4.765 8.052 1.00 70.94 84 GLN A C 1
ATOM 646 O O . GLN A 1 84 ? 20.040 4.822 9.270 1.00 70.94 84 GLN A O 1
ATOM 651 N N . ASN A 1 85 ? 21.130 3.992 7.497 1.00 69.69 85 ASN A N 1
ATOM 652 C CA . ASN A 1 85 ? 22.101 3.286 8.328 1.00 69.69 85 ASN A CA 1
ATOM 653 C C . ASN A 1 85 ? 23.172 4.275 8.820 1.00 69.69 85 ASN A C 1
ATOM 655 O O . ASN A 1 85 ? 23.725 5.038 8.026 1.00 69.69 85 ASN A O 1
ATOM 659 N N . GLU A 1 86 ? 23.479 4.229 10.117 1.00 62.06 86 GLU A N 1
ATOM 660 C CA . GLU A 1 86 ? 24.435 5.122 10.795 1.00 62.06 86 GLU A CA 1
ATOM 661 C C . GLU A 1 86 ? 25.911 4.798 10.478 1.00 62.06 86 GLU A C 1
ATOM 663 O O . GLU A 1 86 ? 26.810 5.547 10.853 1.00 62.06 86 GLU A O 1
ATOM 668 N N . ASP A 1 87 ? 26.181 3.726 9.727 1.00 60.03 87 ASP A N 1
ATOM 669 C CA . ASP A 1 87 ? 27.523 3.165 9.502 1.00 60.03 87 ASP A CA 1
ATOM 670 C C . ASP A 1 87 ? 28.417 3.962 8.522 1.00 60.03 87 ASP A C 1
ATOM 672 O O . ASP A 1 87 ? 29.327 3.409 7.906 1.00 60.03 87 ASP A O 1
ATOM 676 N N . GLY A 1 88 ? 28.176 5.259 8.308 1.00 57.84 88 GLY A N 1
ATOM 677 C CA . GLY A 1 88 ? 29.032 6.128 7.477 1.00 57.84 88 GLY A CA 1
ATOM 678 C C . GLY A 1 88 ? 29.082 5.792 5.973 1.00 57.84 88 GLY A C 1
ATOM 679 O O . GLY A 1 88 ? 29.643 6.557 5.194 1.00 57.84 88 GLY A O 1
ATOM 680 N N . SER A 1 89 ? 28.459 4.690 5.541 1.00 60.69 89 SER A N 1
ATOM 681 C CA . SER A 1 89 ? 28.370 4.248 4.140 1.00 60.69 89 SER A CA 1
ATOM 682 C C . SER A 1 89 ? 27.223 4.911 3.360 1.00 60.69 89 SER A C 1
ATOM 684 O O . SER A 1 89 ? 27.110 4.693 2.155 1.00 60.69 89 SER A O 1
ATOM 686 N N . GLY A 1 90 ? 26.338 5.669 4.018 1.00 62.66 90 GLY A N 1
ATOM 687 C CA . GLY A 1 90 ? 25.202 6.347 3.373 1.00 62.66 90 GLY A CA 1
ATOM 688 C C . GLY A 1 90 ? 24.149 5.414 2.752 1.00 62.66 90 GLY A C 1
ATOM 689 O O . GLY A 1 90 ? 23.268 5.876 2.031 1.00 62.66 90 GLY A O 1
ATOM 690 N N . SER A 1 91 ? 24.220 4.102 3.003 1.00 68.19 91 SER A N 1
ATOM 691 C CA . SER A 1 91 ? 23.271 3.136 2.445 1.00 68.19 91 SER A CA 1
ATOM 692 C C . SER A 1 91 ? 21.934 3.227 3.181 1.00 68.19 91 SER A C 1
ATOM 694 O O . SER A 1 91 ? 21.869 2.950 4.378 1.00 68.19 91 SER A O 1
ATOM 696 N N . VAL A 1 92 ? 20.859 3.570 2.471 1.00 75.31 92 VAL A N 1
ATOM 697 C CA . VAL A 1 92 ? 19.486 3.574 3.005 1.00 75.31 92 VAL A CA 1
ATOM 698 C C . VAL A 1 92 ? 18.891 2.175 2.892 1.00 75.31 92 VAL A C 1
ATOM 700 O O . VAL A 1 92 ? 18.923 1.560 1.823 1.00 75.31 92 VAL A O 1
ATOM 703 N N . THR A 1 93 ? 18.325 1.661 3.983 1.00 80.31 93 THR A N 1
ATOM 704 C CA . THR A 1 93 ? 17.583 0.399 3.938 1.00 80.31 93 THR A CA 1
ATOM 705 C C . THR A 1 93 ? 16.156 0.667 3.472 1.00 80.31 93 THR A C 1
ATOM 707 O O . THR A 1 93 ? 15.320 1.119 4.257 1.00 80.31 93 THR A O 1
ATOM 710 N N . LYS A 1 94 ? 15.876 0.359 2.200 1.00 85.56 94 LYS A N 1
ATOM 711 C CA . LYS A 1 94 ? 14.545 0.518 1.597 1.00 85.56 94 LYS A CA 1
ATOM 712 C C . LYS A 1 94 ? 13.491 -0.358 2.281 1.00 85.56 94 LYS A C 1
ATOM 714 O O . LYS A 1 94 ? 13.759 -1.503 2.657 1.00 85.56 94 LYS A O 1
ATOM 719 N N . ALA A 1 95 ? 12.273 0.166 2.397 1.00 89.94 95 ALA A N 1
ATOM 720 C CA . ALA A 1 95 ? 11.125 -0.557 2.952 1.00 89.94 95 ALA A CA 1
ATOM 721 C C . ALA A 1 95 ? 10.514 -1.565 1.955 1.00 89.94 95 ALA A C 1
ATOM 723 O O . ALA A 1 95 ? 9.918 -2.569 2.354 1.00 89.94 95 ALA A O 1
ATOM 724 N N . PHE A 1 96 ? 10.688 -1.332 0.654 1.00 92.25 96 PHE A N 1
ATOM 725 C CA . PHE A 1 96 ? 10.170 -2.187 -0.410 1.00 92.25 96 PHE A CA 1
ATOM 726 C C . PHE A 1 96 ? 11.093 -2.174 -1.637 1.00 92.25 96 PHE A C 1
ATOM 728 O O . PHE A 1 96 ? 11.988 -1.335 -1.754 1.00 92.25 96 PHE A O 1
ATOM 735 N N . VAL A 1 97 ? 10.877 -3.122 -2.549 1.00 91.44 97 VAL A N 1
ATOM 736 C CA . VAL A 1 97 ? 11.499 -3.168 -3.878 1.00 91.44 97 VAL A CA 1
ATOM 737 C C . VAL A 1 97 ? 10.461 -3.623 -4.900 1.00 91.44 97 VAL A C 1
ATOM 739 O O . VAL A 1 97 ? 9.852 -4.685 -4.747 1.00 91.44 97 VAL A O 1
ATOM 742 N N . CYS A 1 98 ? 10.294 -2.858 -5.977 1.00 92.62 98 CYS A N 1
ATOM 743 C CA . CYS A 1 98 ? 9.466 -3.247 -7.115 1.00 92.62 98 CYS A CA 1
ATOM 744 C C . CYS A 1 98 ? 10.283 -4.053 -8.133 1.00 92.62 98 CYS A C 1
ATOM 746 O O . CYS A 1 98 ? 11.225 -3.546 -8.740 1.00 92.62 98 CYS A O 1
ATOM 748 N N . GLY A 1 99 ? 9.905 -5.313 -8.339 1.00 90.50 99 GLY A N 1
ATOM 749 C CA . GLY A 1 99 ? 10.329 -6.103 -9.491 1.00 90.50 99 GLY A CA 1
ATOM 750 C C . GLY A 1 99 ? 9.421 -5.868 -10.699 1.00 90.50 99 GLY A C 1
ATOM 751 O O . GLY A 1 99 ? 8.579 -4.975 -10.703 1.00 90.50 99 GLY A O 1
ATOM 752 N N . ARG A 1 100 ? 9.558 -6.722 -11.719 1.00 88.50 100 ARG A N 1
ATOM 753 C CA . ARG A 1 100 ? 8.819 -6.583 -12.983 1.00 88.50 100 ARG A CA 1
ATOM 754 C C . ARG A 1 100 ? 7.311 -6.839 -12.843 1.00 88.50 100 ARG A C 1
ATOM 756 O O . ARG A 1 100 ? 6.507 -6.111 -13.403 1.00 88.50 100 ARG A O 1
ATOM 763 N N . THR A 1 101 ? 6.912 -7.879 -12.111 1.00 90.88 101 THR A N 1
ATOM 764 C CA . THR A 1 101 ? 5.491 -8.239 -11.883 1.00 90.88 101 THR A CA 1
ATOM 765 C C . THR A 1 101 ? 5.043 -8.037 -10.442 1.00 90.88 101 THR A C 1
ATOM 767 O O . THR A 1 101 ? 3.855 -7.896 -10.169 1.00 90.88 101 THR A O 1
ATOM 770 N N . ARG A 1 102 ? 5.994 -8.025 -9.504 1.00 93.88 102 ARG A N 1
ATOM 771 C CA . ARG A 1 102 ? 5.730 -8.109 -8.067 1.00 93.88 102 ARG A CA 1
ATOM 772 C C . ARG A 1 102 ? 6.478 -7.047 -7.289 1.00 93.88 102 ARG A C 1
ATOM 774 O O . ARG A 1 102 ? 7.632 -6.757 -7.593 1.00 93.88 102 ARG A O 1
ATOM 781 N N . CYS A 1 103 ? 5.844 -6.563 -6.232 1.00 94.25 103 CYS A N 1
ATOM 782 C CA . CYS A 1 103 ? 6.466 -5.777 -5.182 1.00 94.25 103 CYS A CA 1
ATOM 783 C C . CYS A 1 103 ? 6.855 -6.679 -4.006 1.00 94.25 103 CYS A C 1
ATOM 785 O O . CYS A 1 103 ? 6.090 -7.561 -3.608 1.00 94.25 103 CYS A O 1
ATOM 787 N N . TYR A 1 104 ? 8.041 -6.449 -3.453 1.00 92.38 104 TYR A N 1
ATOM 788 C CA . TYR A 1 104 ? 8.613 -7.173 -2.326 1.00 92.38 104 TYR A CA 1
ATOM 789 C C . TYR A 1 104 ? 8.757 -6.219 -1.139 1.00 92.38 104 TYR A C 1
ATOM 791 O O . TYR A 1 104 ? 9.269 -5.114 -1.295 1.00 92.38 104 TYR A O 1
ATOM 799 N N . PHE A 1 105 ? 8.324 -6.638 0.048 1.00 91.56 105 PHE A N 1
ATOM 800 C CA . PHE A 1 105 ? 8.269 -5.801 1.247 1.00 91.56 105 PHE A CA 1
ATOM 801 C C . PHE A 1 105 ? 9.201 -6.325 2.327 1.00 91.56 105 PHE A C 1
ATOM 803 O O . PHE A 1 105 ? 9.235 -7.527 2.617 1.00 91.56 105 PHE A O 1
ATOM 810 N N . ARG A 1 106 ? 9.944 -5.406 2.948 1.00 89.19 106 ARG A N 1
ATOM 811 C CA . ARG A 1 106 ? 10.738 -5.707 4.131 1.00 89.19 106 ARG A CA 1
ATOM 812 C C . ARG A 1 106 ? 9.782 -6.111 5.255 1.00 89.19 106 ARG A C 1
ATOM 814 O O . ARG A 1 106 ? 8.618 -5.709 5.285 1.00 89.19 106 ARG A O 1
ATOM 821 N N . ALA A 1 107 ? 10.268 -6.944 6.170 1.00 85.88 107 ALA A N 1
ATOM 822 C CA . ALA A 1 107 ? 9.488 -7.343 7.335 1.00 85.88 107 ALA A CA 1
ATOM 823 C C . ALA A 1 107 ? 8.980 -6.103 8.097 1.00 85.88 107 ALA A C 1
ATOM 825 O O . ALA A 1 107 ? 9.775 -5.220 8.418 1.00 85.88 107 ALA A O 1
ATOM 826 N N . GLY A 1 108 ? 7.676 -6.041 8.373 1.00 88.00 108 GLY A N 1
ATOM 827 C CA . GLY A 1 108 ? 7.019 -4.921 9.054 1.00 88.00 108 GLY A CA 1
ATOM 828 C C . GLY A 1 108 ? 6.432 -3.863 8.114 1.00 88.00 108 GLY A C 1
ATOM 829 O O . GLY A 1 108 ? 5.481 -3.181 8.493 1.00 88.00 108 GLY A O 1
ATOM 830 N N . SER A 1 109 ? 6.951 -3.720 6.889 1.00 91.38 109 SER A N 1
ATOM 831 C CA . SER A 1 109 ? 6.511 -2.666 5.965 1.00 91.38 109 SER A CA 1
ATOM 832 C C . SER A 1 109 ? 5.101 -2.917 5.431 1.00 91.38 109 SER A C 1
ATOM 834 O O . SER A 1 109 ? 4.286 -1.999 5.388 1.00 91.38 109 SER A O 1
ATOM 836 N N . LEU A 1 110 ? 4.783 -4.165 5.071 1.00 92.56 110 LEU A N 1
ATOM 837 C CA . LEU A 1 110 ? 3.443 -4.515 4.593 1.00 92.56 110 LEU A CA 1
ATOM 838 C C . LEU A 1 110 ? 2.409 -4.437 5.724 1.00 92.56 110 LEU A C 1
ATOM 840 O O . LEU A 1 110 ? 1.294 -3.966 5.522 1.00 92.56 110 LEU A O 1
ATOM 844 N N . GLU A 1 111 ? 2.789 -4.860 6.927 1.00 92.75 111 GLU A N 1
ATOM 845 C CA . GLU A 1 111 ? 1.945 -4.797 8.117 1.00 92.75 111 GLU A CA 1
ATOM 846 C C . GLU A 1 111 ? 1.589 -3.346 8.472 1.00 92.75 111 GLU A C 1
ATOM 848 O O . GLU A 1 111 ? 0.442 -3.056 8.818 1.00 92.75 111 GLU A O 1
ATOM 853 N N . HIS A 1 112 ? 2.545 -2.424 8.331 1.00 93.12 112 HIS A N 1
ATOM 854 C CA . HIS A 1 112 ? 2.300 -0.996 8.501 1.00 93.12 112 HIS A CA 1
ATOM 855 C C . HIS A 1 112 ? 1.303 -0.451 7.465 1.00 93.12 112 HIS A C 1
ATOM 857 O O . HIS A 1 112 ? 0.351 0.232 7.846 1.00 93.12 112 HIS A O 1
ATOM 863 N N . LEU A 1 113 ? 1.456 -0.809 6.182 1.00 94.69 113 LEU A N 1
ATOM 864 C CA . LEU A 1 113 ? 0.510 -0.412 5.129 1.00 94.69 113 LEU A CA 1
ATOM 865 C C . LEU A 1 113 ? -0.917 -0.893 5.417 1.00 94.69 113 LEU A C 1
ATOM 867 O O . LEU A 1 113 ? -1.871 -0.131 5.261 1.00 94.69 113 LEU A O 1
ATOM 871 N N . GLU A 1 114 ? -1.089 -2.140 5.864 1.00 95.31 114 GLU A N 1
ATOM 872 C CA . GLU A 1 114 ? -2.414 -2.657 6.229 1.00 95.31 114 GLU A CA 1
ATOM 873 C C . GLU A 1 114 ? -3.012 -1.926 7.433 1.00 95.31 114 GLU A C 1
ATOM 875 O O . GLU A 1 114 ? -4.215 -1.654 7.454 1.00 95.31 114 GLU A O 1
ATOM 880 N N . ALA A 1 115 ? -2.189 -1.587 8.428 1.00 95.12 115 ALA A N 1
ATOM 881 C CA . ALA A 1 115 ? -2.644 -0.837 9.591 1.00 95.12 115 ALA A CA 1
ATOM 882 C C . ALA A 1 115 ? -3.137 0.565 9.197 1.00 95.12 115 ALA A C 1
ATOM 884 O O . ALA A 1 115 ? -4.223 0.972 9.619 1.00 95.12 115 ALA A O 1
ATOM 885 N N . GLU A 1 116 ? -2.391 1.280 8.352 1.00 94.31 116 GLU A N 1
ATOM 886 C CA . GLU A 1 116 ? -2.802 2.587 7.823 1.00 94.31 116 GLU A CA 1
ATOM 887 C C . GLU A 1 116 ? -4.065 2.492 6.969 1.00 94.31 116 GLU A C 1
ATOM 889 O O . GLU A 1 116 ? -5.006 3.277 7.135 1.00 94.31 116 GLU A O 1
ATOM 894 N N . ARG A 1 117 ? -4.152 1.474 6.110 1.00 95.38 117 ARG A N 1
ATOM 895 C CA . ARG A 1 117 ? -5.345 1.210 5.299 1.00 95.38 117 ARG A CA 1
ATOM 896 C C . ARG A 1 117 ? -6.580 0.993 6.168 1.00 95.38 117 ARG A C 1
ATOM 898 O O . ARG A 1 117 ? -7.632 1.579 5.904 1.00 95.38 117 ARG A O 1
ATOM 905 N N . LEU A 1 118 ? -6.459 0.214 7.244 1.00 95.94 118 LEU A N 1
ATOM 906 C CA . LEU A 1 118 ? -7.562 -0.019 8.174 1.00 95.94 118 LEU A CA 1
ATOM 907 C C . LEU A 1 118 ? -7.968 1.263 8.917 1.00 95.94 118 LEU A C 1
ATOM 909 O O . LEU A 1 118 ? -9.161 1.511 9.098 1.00 95.94 118 LEU A O 1
ATOM 913 N N . ARG A 1 119 ? -7.006 2.117 9.295 1.00 95.25 119 ARG A N 1
ATOM 914 C CA . ARG A 1 119 ? -7.283 3.441 9.886 1.00 95.25 119 ARG A CA 1
ATOM 915 C C . ARG A 1 119 ? -8.032 4.345 8.909 1.00 95.25 119 ARG A C 1
ATOM 917 O O . ARG A 1 119 ? -9.011 4.987 9.299 1.00 95.25 119 ARG A O 1
ATOM 924 N N . ALA A 1 120 ? -7.618 4.369 7.643 1.00 93.38 120 ALA A N 1
ATOM 925 C CA . ALA A 1 120 ? -8.288 5.127 6.594 1.00 93.38 120 ALA A CA 1
ATOM 926 C C . ALA A 1 120 ? -9.736 4.658 6.398 1.00 93.38 120 ALA A C 1
ATOM 928 O O . ALA A 1 120 ? -10.656 5.480 6.417 1.00 93.38 120 ALA A O 1
ATOM 929 N N . PHE A 1 121 ? -9.971 3.350 6.298 1.00 95.38 121 PHE A N 1
ATOM 930 C CA . PHE A 1 121 ? -11.327 2.802 6.209 1.00 95.38 121 PHE A CA 1
ATOM 931 C C . PHE A 1 121 ? -12.148 3.038 7.473 1.00 95.38 121 PHE A C 1
ATOM 933 O O . PHE A 1 121 ? -13.338 3.325 7.364 1.00 95.38 121 PHE A O 1
ATOM 940 N N . GLY A 1 122 ? -11.529 3.020 8.654 1.00 97.06 122 GLY A N 1
ATOM 941 C CA . GLY A 1 122 ? -12.188 3.365 9.912 1.00 97.06 122 GLY A CA 1
ATOM 942 C C . GLY A 1 122 ? -12.834 4.753 9.872 1.00 97.06 122 GLY A C 1
ATOM 943 O O . GLY A 1 122 ? -13.996 4.898 10.250 1.00 97.06 122 GLY A O 1
ATOM 944 N N . ARG A 1 123 ? -12.137 5.762 9.330 1.00 95.00 123 ARG A N 1
ATOM 945 C CA . ARG A 1 123 ? -12.688 7.123 9.173 1.00 95.00 123 ARG A CA 1
ATOM 946 C C . ARG A 1 123 ? -13.933 7.145 8.281 1.00 95.00 123 ARG A C 1
ATOM 948 O O . ARG A 1 123 ? -14.943 7.742 8.649 1.00 95.00 123 ARG A O 1
ATOM 955 N N . HIS A 1 124 ? -13.886 6.456 7.143 1.00 94.81 124 HIS A N 1
ATOM 956 C CA . HIS A 1 124 ? -15.017 6.371 6.214 1.00 94.81 124 HIS A CA 1
ATOM 957 C C . HIS A 1 124 ? -16.191 5.582 6.811 1.00 94.81 124 HIS A C 1
ATOM 959 O O . HIS A 1 124 ? -17.345 6.000 6.707 1.00 94.81 124 HIS A O 1
ATOM 965 N N . ALA A 1 125 ? -15.902 4.478 7.503 1.00 97.62 125 ALA A N 1
ATOM 966 C CA . ALA A 1 125 ? -16.902 3.660 8.173 1.00 97.62 125 ALA A CA 1
ATOM 967 C C . ALA A 1 125 ? -17.676 4.463 9.226 1.00 97.62 125 ALA A C 1
ATOM 969 O O . ALA A 1 125 ? -18.898 4.356 9.277 1.00 97.62 125 ALA A O 1
ATOM 970 N N . VAL A 1 126 ? -17.006 5.318 10.010 1.00 98.00 126 VAL A N 1
ATOM 971 C CA . VAL A 1 126 ? -17.669 6.196 10.993 1.00 98.00 126 VAL A CA 1
ATOM 972 C C . VAL A 1 126 ? -18.696 7.114 10.324 1.00 98.00 126 VAL A C 1
ATOM 974 O O . VAL A 1 126 ? -19.807 7.265 10.835 1.00 98.00 126 VAL A O 1
ATOM 977 N N . VAL A 1 127 ? -18.369 7.693 9.165 1.00 97.94 127 VAL A N 1
ATOM 978 C CA . VAL A 1 127 ? -19.290 8.563 8.414 1.00 97.94 127 VAL A CA 1
ATOM 979 C C . VAL A 1 127 ? -20.513 7.777 7.941 1.00 97.94 127 VAL A C 1
ATOM 981 O O . VAL A 1 127 ? -21.646 8.182 8.206 1.00 97.94 127 VAL A O 1
ATOM 984 N N . ILE A 1 128 ? -20.297 6.624 7.306 1.00 98.12 128 ILE A N 1
ATOM 985 C CA . ILE A 1 128 ? -21.378 5.759 6.812 1.00 98.12 128 ILE A CA 1
ATOM 986 C C . ILE A 1 128 ? -22.277 5.309 7.971 1.00 98.12 128 ILE A C 1
ATOM 988 O O . ILE A 1 128 ? -23.501 5.448 7.919 1.00 98.12 128 ILE A O 1
ATOM 992 N N . GLN A 1 129 ? -21.670 4.829 9.058 1.00 98.19 129 GLN A N 1
ATOM 993 C CA . GLN A 1 129 ? -22.383 4.372 10.247 1.00 98.19 129 GLN A CA 1
ATOM 994 C C . GLN A 1 129 ? -23.197 5.495 10.893 1.00 98.19 129 GLN A C 1
ATOM 996 O O . GLN A 1 129 ? -24.316 5.242 11.339 1.00 98.19 129 GLN A O 1
ATOM 1001 N N . LYS A 1 130 ? -22.681 6.732 10.925 1.00 98.25 130 LYS A N 1
ATOM 1002 C CA . LYS A 1 130 ? -23.409 7.905 11.429 1.00 98.25 130 LYS A CA 1
ATOM 1003 C C . LYS A 1 130 ? -24.691 8.149 10.631 1.00 98.25 130 LYS A C 1
ATOM 1005 O O . LYS A 1 130 ? -25.752 8.313 11.234 1.00 98.25 130 LYS A O 1
ATOM 1010 N N . PHE A 1 131 ? -24.614 8.150 9.298 1.00 98.31 131 PHE A N 1
ATOM 1011 C CA . PHE A 1 131 ? -25.790 8.347 8.445 1.00 98.31 131 PHE A CA 1
ATOM 1012 C C . PHE A 1 131 ? -26.812 7.227 8.610 1.00 98.31 131 PHE A C 1
ATOM 1014 O O . PHE A 1 131 ? -27.994 7.506 8.811 1.00 98.31 131 PHE A O 1
ATOM 1021 N N . TYR A 1 132 ? -26.351 5.976 8.595 1.00 98.31 132 TYR A N 1
ATOM 1022 C CA . TYR A 1 132 ? -27.214 4.812 8.753 1.00 98.31 132 TYR A CA 1
ATOM 1023 C C . TYR A 1 132 ? -27.930 4.800 10.110 1.00 98.31 132 TYR A C 1
ATOM 1025 O O . TYR A 1 132 ? -29.152 4.680 10.168 1.00 98.31 132 TYR A O 1
ATOM 1033 N N . ARG A 1 133 ? -27.195 5.013 11.210 1.00 97.94 133 ARG A N 1
ATOM 1034 C CA . ARG A 1 133 ? -27.776 5.099 12.561 1.00 97.94 133 ARG A CA 1
ATOM 1035 C C . ARG A 1 133 ? -28.765 6.253 12.688 1.00 97.94 133 ARG A C 1
ATOM 1037 O O . ARG A 1 133 ? -29.812 6.087 13.305 1.00 97.94 133 ARG A O 1
ATOM 1044 N N . GLY A 1 134 ? -28.459 7.401 12.083 1.00 97.88 134 GLY A N 1
ATOM 1045 C CA . GLY A 1 134 ? -29.374 8.539 12.045 1.00 97.88 134 GLY A CA 1
ATOM 1046 C C . GLY A 1 134 ? -30.657 8.244 11.263 1.00 97.88 134 GLY A C 1
ATOM 1047 O O . GLY A 1 134 ? -31.737 8.627 11.705 1.00 97.88 134 GLY A O 1
ATOM 1048 N N . TYR A 1 135 ? -30.554 7.558 10.122 1.00 97.75 135 TYR A N 1
ATOM 1049 C CA . TYR A 1 135 ? -31.713 7.110 9.347 1.00 97.75 135 TYR A CA 1
ATOM 1050 C C . TYR A 1 135 ? -32.578 6.134 10.146 1.00 97.75 135 TYR A C 1
ATOM 1052 O O . TYR A 1 135 ? -33.774 6.380 10.284 1.00 97.75 135 TYR A O 1
ATOM 1060 N N . LEU A 1 136 ? -31.968 5.094 10.729 1.00 97.81 136 LEU A N 1
ATOM 1061 C CA . LEU A 1 136 ? -32.680 4.133 11.570 1.00 97.81 136 LEU A CA 1
ATOM 1062 C C . LEU A 1 136 ? -33.413 4.839 12.710 1.00 97.81 136 LEU A C 1
ATOM 1064 O O . LEU A 1 136 ? -34.612 4.648 12.851 1.00 97.81 136 LEU A O 1
ATOM 1068 N N . GLY A 1 137 ? -32.736 5.717 13.458 1.00 97.19 137 GLY A N 1
ATOM 1069 C CA . GLY A 1 137 ? -33.358 6.445 14.567 1.00 97.19 137 GLY A CA 1
ATOM 1070 C C . GLY A 1 137 ? -34.590 7.258 14.152 1.00 97.19 137 GLY A C 1
ATOM 1071 O O . GLY A 1 137 ? -35.608 7.221 14.840 1.00 97.19 137 GLY A O 1
ATOM 1072 N N . ARG A 1 138 ? -34.537 7.947 13.003 1.00 96.94 138 ARG A N 1
ATOM 1073 C CA . ARG A 1 138 ? -35.691 8.694 12.468 1.00 96.94 138 ARG A CA 1
ATOM 1074 C C . ARG A 1 138 ? -36.810 7.777 11.986 1.00 96.94 138 ARG A C 1
ATOM 1076 O O . ARG A 1 138 ? -37.972 8.079 12.229 1.00 96.94 138 ARG A O 1
ATOM 1083 N N . SER A 1 139 ? -36.466 6.678 11.316 1.00 96.31 139 SER A N 1
ATOM 1084 C CA . SER A 1 139 ? -37.447 5.702 10.840 1.00 96.31 139 SER A CA 1
ATOM 1085 C C . SER A 1 139 ? -38.206 5.066 12.001 1.00 96.31 139 SER A C 1
ATOM 1087 O O . SER A 1 139 ? -39.418 4.913 11.912 1.00 96.31 139 SER A O 1
ATOM 1089 N N . THR A 1 140 ? -37.515 4.725 13.092 1.00 96.69 140 THR A N 1
ATOM 1090 C CA . THR A 1 140 ? -38.153 4.147 14.280 1.00 96.69 140 THR A CA 1
ATOM 1091 C C . THR A 1 140 ? -39.059 5.157 14.977 1.00 96.69 140 THR A C 1
ATOM 1093 O O . THR A 1 140 ? -40.159 4.792 15.367 1.00 96.69 140 THR A O 1
ATOM 1096 N N . TYR A 1 141 ? -38.634 6.422 15.100 1.00 95.25 141 TYR A N 1
ATOM 1097 C CA . TYR A 1 141 ? -39.464 7.479 15.688 1.00 95.25 141 TYR A CA 1
ATOM 1098 C C . TYR A 1 141 ? -40.729 7.755 14.868 1.00 95.25 141 TYR A C 1
ATOM 1100 O O . TYR A 1 141 ? -41.788 7.938 15.440 1.00 95.25 141 TYR A O 1
ATOM 1108 N N . ALA A 1 142 ? -40.631 7.774 13.536 1.00 92.25 142 ALA A N 1
ATOM 1109 C CA . ALA A 1 142 ? -41.785 8.020 12.670 1.00 92.25 142 ALA A CA 1
ATOM 1110 C C . ALA A 1 142 ? -42.783 6.847 12.626 1.00 92.25 142 ALA A C 1
ATOM 1112 O O . ALA A 1 142 ? -43.931 7.039 12.236 1.00 92.25 142 ALA A O 1
ATOM 1113 N N . ALA A 1 143 ? -42.333 5.636 12.966 1.00 87.38 143 ALA A N 1
ATOM 1114 C CA . ALA A 1 143 ? -43.167 4.439 13.052 1.00 87.38 143 ALA A CA 1
ATOM 1115 C C . ALA A 1 143 ? -43.815 4.244 14.437 1.00 87.38 143 ALA A C 1
ATOM 1117 O O . ALA A 1 143 ? -44.587 3.300 14.608 1.00 87.38 143 ALA A O 1
ATOM 1118 N N . MET A 1 144 ? -43.463 5.091 15.409 1.00 78.31 144 MET A N 1
ATOM 1119 C CA . MET A 1 144 ? -44.007 5.114 16.767 1.00 78.31 144 MET A CA 1
ATOM 1120 C C . MET A 1 144 ? -45.102 6.176 16.870 1.00 78.31 144 MET A C 1
ATOM 1122 O O . MET A 1 144 ? -46.113 5.881 17.541 1.00 78.31 144 MET A O 1
#

Secondary structure (DSSP, 8-state):
-THHHHHHHHHHHHTTHHHHHHHHHHS--EEEEHHHHHHHHGGGSTT--PPPPS-TT-HHHHHHHHHHHHHHHHHHHHGGGPEEPSSSS--EE-SEEE-SSEEEE-TTHHHHHHHHHHHHHHHHHHHHHHHHHHHHHHHHHHT-

=== Feature glossary ===
The features interleaved in this record are:

— What the protein is —

Sequence gives the chain of amino acids in standard one-letter code (A=alanine, C=cysteine, …, Y=tyrosine), read N→C. It is the only feature that is directly encoded by the gene; all structural features are derived from the folded form of this sequence.

Database cross-references. InterPro integrates a dozen domain/family signature databases into unified entries with residue-range hits. GO terms attach function/process/location labels with evidence codes. CATH codes position the fold in a four-level structural taxonomy. Organism is the NCBI-taxonomy species name.

— Where its atoms are —

Atomic coordinates in PDBx/mmCIF format — the same representation the Protein Data Bank distributes. Each line of the _atom_site loop places one backbone atom in Cartesian space (units: ångströms, origin: arbitrary).

The six renders are orthographic views along the three Cartesian axes in both directions. Representation (cartoon, sticks, or surface) and color scheme (sequence-rainbow or by-chain) vary across proteins so the training set covers all the common visualization conventions.

— Local backbone conformation —

Eight-state secondary structure (DSSP): H is the canonical α-helix, G the tighter 3₁₀-helix, I the wider π-helix; E/B are β-structure, T and S are turns and bends, and '-' is everything else. DSSP derives these from the pattern of main-chain N–H···O=C hydrogen bonds, not from the sequence.

P-SEA three-state annotation labels each residue as helix, strand, or coil based purely on the geometry of the Cα trace. It serves as a fallback when the full backbone (and thus DSSP) is unavailable.

The φ/ψ torsion pair specifies the backbone conformation at each residue. φ rotates about the N–Cα bond, ψ about the Cα–C bond. Steric clashes forbid most of the (φ, ψ) plane — the allowed regions (α-helix basin, β-sheet basin, left-handed helix) are the Ramachandran-allowed regions.

— Global shape and packing —

The geometric summary reports three shape descriptors. Rg (radius of gyration) measures how spread out the Cα atoms are about their centre of mass; compact globular proteins have small Rg, elongated or unfolded ones large. Cα contacts (<8 Å, |i−j|>4) count long-range residue pairs in spatial proximity — high for tightly packed folds, near zero for rods or random coil. The bounding-box extents give the protein's footprint along x, y, z in Å.

Solvent-accessible surface area (SASA) is the area in Å² traced out by the centre of a 1.4 Å probe sphere (a water molecule) rolled over the protein's van der Waals surface (Shrake–Rupley / Lee–Richards construction). Buried residues have near-zero SASA; fully exposed residues can exceed 200 Å². The total SASA scales roughly with the number of surface residues.

The contact map is a binary N×N matrix image: pixel (i, j) is dark where Cα_i and Cα_j are within 8 Å and |i−j|>4. Because the |i−j|>4 filter removes local helical contacts, off-diagonal stripes parallel to the main diagonal indicate parallel β-sheets; stripes perpendicular to it indicate antiparallel β-sheets. The Ramachandran plot scatters every residue's (φ, ψ) pair against the sterically allowed regions. The PAE heatmap renders the predicted-aligned-error matrix.

— Structural neighborhood —

3Di is Foldseek's structural alphabet. Each residue is assigned one of twenty discrete states based on how its Cα sits relative to its spatial (not sequential) neighbors. Aligning 3Di strings finds structural homologs roughly as well as full 3D superposition, but orders of magnitude faster.

Nearest PDB neighbors are the top structural matches found by Foldseek when searching this structure against the entire Protein Data Bank. Each hit reports a TM-score (0 to 1; >0.5 almost always implies the same fold) and an E-value. These are *structural* homologs — they may share no detectable sequence similarity.

— Confidence and disorder —

For AlphaFold models, the B-factor field carries pLDDT — the model's own estimate of local accuracy on a 0–100 scale. Regions with pLDDT<50 should be treated as essentially unmodeled; they often correspond to intrinsically disordered segments.

Crystallographic B-factors measure how much each atom's electron density is smeared out, in Å². They rise in mobile loops and surface residues and fall in the buried interior. In AlphaFold models this column is repurposed to hold pLDDT instead.

Predicted aligned error is AlphaFold's pairwise confidence. Unlike pLDDT (per-residue), PAE is per-residue-pair and captures whether two parts of the structure are correctly placed relative to each other. Units are ångströms of expected positional error.